Protein AF-X1JEC1-F1 (afdb_monomer_lite)

Foldseek 3Di:
DDQFDWDADPVGDTDGDPCPDDPPDPDPDDPVVCVVVVVVVLLVVLVVLCPDNDPVCVVVVSVVVNVVCLVVAPCVCDPVDNSNDDDDD

Organism: NCBI:txid412755

Radius of gyration: 21.93 Å; chains: 1; bounding box: 41×36×60 Å

Structure (mmCIF, N/CA/C/O backbone):
data_AF-X1JEC1-F1
#
_entry.id   AF-X1JEC1-F1
#
loop_
_atom_site.group_PDB
_atom_site.id
_atom_site.type_symbol
_atom_site.label_atom_id
_atom_site.label_alt_id
_atom_site.label_comp_id
_atom_site.label_asym_id
_atom_site.label_entity_id
_atom_site.label_seq_id
_atom_site.pdbx_PDB_ins_code
_atom_site.Cartn_x
_atom_site.Cartn_y
_atom_site.Cartn_z
_atom_site.occupancy
_atom_site.B_iso_or_equiv
_atom_site.auth_seq_id
_atom_site.auth_comp_id
_atom_site.auth_asym_id
_atom_site.auth_atom_id
_atom_site.pdbx_PDB_model_num
ATOM 1 N N . MET A 1 1 ? -7.718 7.332 18.495 1.00 48.88 1 MET A N 1
ATOM 2 C CA . MET A 1 1 ? -9.106 7.450 18.994 1.00 48.88 1 MET A CA 1
ATOM 3 C C . MET A 1 1 ? -9.061 8.220 20.308 1.00 48.88 1 MET A C 1
ATOM 5 O O . MET A 1 1 ? -8.271 7.856 21.170 1.00 48.88 1 MET A O 1
ATOM 9 N N . ARG A 1 2 ? -9.778 9.343 20.432 1.00 47.66 2 ARG A N 1
ATOM 10 C CA . ARG A 1 2 ? -9.697 10.217 21.616 1.00 47.66 2 ARG A CA 1
ATOM 11 C C . ARG A 1 2 ? -10.517 9.572 22.746 1.00 47.66 2 ARG A C 1
ATOM 13 O O . ARG A 1 2 ? -11.722 9.420 22.605 1.00 47.66 2 ARG A O 1
ATOM 20 N N . VAL A 1 3 ? -9.854 9.146 23.823 1.00 57.88 3 VAL A N 1
ATOM 21 C CA . VAL A 1 3 ? -10.434 8.342 24.928 1.00 57.88 3 VAL A CA 1
ATOM 22 C C . VAL A 1 3 ? -11.345 9.170 25.856 1.00 57.88 3 VAL A C 1
ATOM 24 O O . VAL A 1 3 ? -12.127 8.623 26.632 1.00 57.88 3 VAL A O 1
ATOM 27 N N . TYR A 1 4 ? -11.280 10.500 25.759 1.00 63.34 4 TYR A N 1
ATOM 28 C CA . TYR A 1 4 ? -11.963 11.421 26.661 1.00 63.34 4 TYR A CA 1
ATOM 29 C C . TYR A 1 4 ? -12.675 12.522 25.864 1.00 63.34 4 TYR A C 1
ATOM 31 O O . TYR A 1 4 ? -12.017 13.359 25.243 1.00 63.34 4 TYR A O 1
ATOM 39 N N . ASN A 1 5 ? -14.011 12.490 25.848 1.00 74.56 5 ASN A N 1
ATOM 40 C CA . ASN A 1 5 ? -14.870 13.470 25.181 1.00 74.56 5 ASN A CA 1
ATOM 41 C C . ASN A 1 5 ? -15.969 13.937 26.148 1.00 74.56 5 ASN A C 1
ATOM 43 O O . ASN A 1 5 ? -17.049 13.346 26.206 1.00 74.56 5 ASN A O 1
ATOM 47 N N . LEU A 1 6 ? -15.664 14.965 26.946 1.00 78.62 6 LEU A N 1
ATOM 48 C CA . LEU A 1 6 ? -16.609 15.541 27.900 1.00 78.62 6 LEU A CA 1
ATOM 49 C C . LEU A 1 6 ? -17.615 16.437 27.180 1.00 78.62 6 LEU A C 1
ATOM 51 O O . LEU A 1 6 ? -17.266 17.505 26.683 1.00 78.62 6 LEU A O 1
ATOM 55 N N . ILE A 1 7 ? -18.870 16.007 27.171 1.00 77.88 7 ILE A N 1
ATOM 56 C CA . ILE A 1 7 ? -19.999 16.778 26.661 1.00 77.88 7 ILE A CA 1
ATOM 57 C C . ILE A 1 7 ? -20.689 17.438 27.867 1.00 77.88 7 ILE A C 1
ATOM 59 O O . ILE A 1 7 ? -21.060 16.722 28.807 1.00 77.88 7 ILE A O 1
ATOM 63 N N . PRO A 1 8 ? -20.840 18.775 27.891 1.00 79.94 8 PRO A N 1
ATOM 64 C CA . PRO A 1 8 ? -21.552 19.464 28.962 1.00 79.94 8 PRO A CA 1
ATOM 65 C C . PRO A 1 8 ? -23.041 19.088 28.948 1.00 79.94 8 PRO A C 1
ATOM 67 O O . PRO A 1 8 ? -23.676 19.053 27.894 1.00 79.94 8 PRO A O 1
ATOM 70 N N . SER A 1 9 ? -23.594 18.781 30.122 1.00 80.12 9 SER A N 1
ATOM 71 C CA . SER A 1 9 ? -25.006 18.422 30.292 1.00 80.12 9 SER A CA 1
ATOM 72 C C . SER A 1 9 ? -25.857 19.653 30.604 1.00 80.12 9 SER A C 1
ATOM 74 O O . SER A 1 9 ? -25.470 20.488 31.421 1.00 80.12 9 SER A O 1
ATOM 76 N N . HIS A 1 10 ? -27.057 19.723 30.022 1.00 75.56 10 HIS A N 1
ATOM 77 C CA . HIS A 1 10 ? -28.038 20.772 30.325 1.00 75.56 10 HIS A CA 1
ATOM 78 C C . HIS A 1 10 ? -28.494 20.753 31.798 1.00 75.56 10 HIS A C 1
ATOM 80 O O . HIS A 1 10 ? -28.818 21.795 32.355 1.00 75.56 10 HIS A O 1
ATOM 86 N N . PHE A 1 11 ? -28.451 19.587 32.451 1.00 79.69 11 PHE A N 1
ATOM 87 C CA . PHE A 1 11 ? -28.814 19.408 33.864 1.00 79.69 11 PHE A CA 1
ATOM 88 C C . PHE A 1 11 ? -27.617 19.542 34.828 1.00 79.69 11 PHE A C 1
ATOM 90 O O . PHE A 1 11 ? -27.727 19.196 36.001 1.00 79.69 11 PHE A O 1
ATOM 97 N N . GLY A 1 12 ? -26.470 20.035 34.342 1.00 79.06 12 GLY A N 1
ATOM 98 C CA . GLY A 1 12 ? -25.234 20.175 35.113 1.00 79.06 12 GLY A CA 1
ATOM 99 C C . GLY A 1 12 ? -24.302 18.960 35.014 1.00 79.06 12 GLY A C 1
ATOM 100 O O . GLY A 1 12 ? -24.731 17.824 34.808 1.00 79.06 12 GLY A O 1
ATOM 101 N N . GLY A 1 13 ? -22.995 19.218 35.142 1.00 83.31 13 GLY A N 1
ATOM 102 C CA . GLY A 1 13 ? -21.931 18.213 35.055 1.00 83.31 13 GLY A CA 1
ATOM 103 C C . GLY A 1 13 ? -21.435 17.919 33.633 1.00 83.31 13 GLY A C 1
ATOM 104 O O . GLY A 1 13 ? -21.897 18.494 32.645 1.00 83.31 13 GLY A O 1
ATOM 105 N N . TYR A 1 14 ? -20.468 17.004 33.537 1.00 81.81 14 TYR A N 1
ATOM 106 C CA . TYR A 1 14 ? -19.884 16.558 32.273 1.00 81.81 14 TYR A CA 1
ATOM 107 C C . TYR A 1 14 ? -20.136 15.069 32.067 1.00 81.81 14 TYR A C 1
ATOM 109 O O . TYR A 1 14 ? -19.946 14.267 32.982 1.00 81.81 14 TYR A O 1
ATOM 117 N N . ARG A 1 15 ? -20.515 14.684 30.847 1.00 78.31 15 ARG A N 1
ATOM 118 C CA . ARG A 1 15 ? -20.662 13.281 30.455 1.00 78.31 15 ARG A CA 1
ATOM 119 C C . ARG A 1 15 ? -19.555 12.909 29.479 1.00 78.31 15 ARG A C 1
ATOM 121 O O . ARG A 1 15 ? -19.462 13.503 28.410 1.00 78.31 15 ARG A O 1
ATOM 128 N N . ASN A 1 16 ? -18.747 11.905 29.817 1.00 81.31 16 ASN A N 1
ATOM 129 C CA . ASN A 1 16 ? -17.858 11.283 28.838 1.00 81.31 16 ASN A CA 1
ATOM 130 C C . ASN A 1 16 ? -18.679 10.302 27.989 1.00 81.31 16 ASN A C 1
ATOM 132 O O . ASN A 1 16 ? -19.142 9.286 28.509 1.00 81.31 16 ASN A O 1
ATOM 136 N N . VAL A 1 17 ? -18.889 10.610 26.708 1.00 75.44 17 VAL A N 1
ATOM 137 C CA . VAL A 1 17 ? -19.535 9.692 25.754 1.00 75.44 17 VAL A CA 1
ATOM 138 C C . VAL A 1 17 ? -18.465 9.207 24.779 1.00 75.44 17 VAL A C 1
ATOM 140 O O . VAL A 1 17 ? -18.259 9.836 23.736 1.00 75.44 17 VAL A O 1
ATOM 143 N N . PRO A 1 18 ? -17.727 8.132 25.115 1.00 69.81 18 PRO A N 1
ATOM 144 C CA . PRO A 1 18 ? -16.760 7.567 24.191 1.00 69.81 18 PRO A CA 1
ATOM 145 C C . PRO A 1 18 ? -17.506 7.051 22.960 1.00 69.81 18 PRO A C 1
ATOM 147 O O . PRO A 1 18 ? -18.502 6.336 23.070 1.00 69.81 18 PRO A O 1
ATOM 150 N N . VAL A 1 19 ? -17.032 7.427 21.775 1.00 69.19 19 VAL A N 1
ATOM 151 C CA . VAL A 1 19 ? -17.569 6.914 20.513 1.00 69.19 19 VAL A CA 1
ATOM 152 C C . VAL A 1 19 ? -17.201 5.435 20.430 1.00 69.19 19 VAL A C 1
ATOM 154 O O . VAL A 1 19 ? -16.054 5.100 20.155 1.00 69.19 19 VAL A O 1
ATOM 157 N N . VAL A 1 20 ? -18.152 4.547 20.731 1.00 67.38 20 VAL A N 1
ATOM 158 C CA . VAL A 1 20 ? -17.914 3.091 20.738 1.00 67.38 20 VAL A CA 1
ATOM 159 C C . VAL A 1 20 ? -17.989 2.518 19.323 1.00 67.38 20 VAL A C 1
ATOM 161 O O . VAL A 1 20 ? -17.225 1.625 18.968 1.00 67.38 20 VAL A O 1
ATOM 164 N N . LYS A 1 21 ? -18.902 3.049 18.504 1.00 59.81 21 LYS A N 1
ATOM 165 C CA . LYS A 1 21 ? -19.076 2.713 17.091 1.00 59.81 21 LYS A CA 1
ATOM 166 C C . LYS A 1 21 ? -19.502 3.974 16.354 1.00 59.81 21 LYS A C 1
ATOM 168 O O . LYS A 1 21 ? -20.375 4.697 16.830 1.00 59.81 21 LYS A O 1
ATOM 173 N N . ILE A 1 22 ? -18.885 4.233 15.212 1.00 63.84 22 ILE A N 1
ATOM 174 C CA . ILE A 1 22 ? -19.416 5.189 14.247 1.00 63.84 22 ILE A CA 1
ATOM 175 C C . ILE A 1 22 ? -20.446 4.402 13.434 1.00 63.84 22 ILE A C 1
ATOM 177 O O . ILE A 1 22 ? -20.146 3.301 12.971 1.00 63.84 22 ILE A O 1
ATOM 181 N N . ILE A 1 23 ? -21.673 4.910 13.320 1.00 60.66 23 ILE A N 1
ATOM 182 C CA . ILE A 1 23 ? -22.661 4.360 12.385 1.00 60.66 23 ILE A CA 1
ATOM 183 C C . ILE A 1 23 ? -22.220 4.833 10.997 1.00 60.66 23 ILE A C 1
ATOM 185 O O . ILE A 1 23 ? -22.688 5.855 10.513 1.00 60.66 23 ILE A O 1
ATOM 189 N N . GLU A 1 24 ? -21.221 4.170 10.420 1.00 56.94 24 GLU A N 1
ATOM 190 C CA . GLU A 1 24 ? -20.711 4.506 9.083 1.00 56.94 24 GLU A CA 1
ATOM 191 C C . GLU A 1 24 ? -21.553 3.866 7.966 1.00 56.94 24 GLU A C 1
ATOM 193 O O . GLU A 1 24 ? -21.510 4.344 6.839 1.00 56.94 24 GLU A O 1
ATOM 198 N N . ASP A 1 25 ? -22.374 2.849 8.269 1.00 58.50 25 ASP A N 1
ATOM 199 C CA . ASP A 1 25 ? -23.236 2.179 7.285 1.00 58.50 25 ASP A CA 1
ATOM 200 C C . ASP A 1 25 ? -24.501 1.591 7.969 1.00 58.50 25 ASP A C 1
ATOM 202 O O . ASP A 1 25 ? -24.365 0.882 8.975 1.00 58.50 25 ASP A O 1
ATOM 206 N N . PRO A 1 26 ? -25.739 1.873 7.498 1.00 62.69 26 PRO A N 1
ATOM 207 C CA . PRO A 1 26 ? -26.974 1.270 8.026 1.00 62.69 26 PRO A CA 1
ATOM 208 C C . PRO A 1 26 ? -27.027 -0.255 7.853 1.00 62.69 26 PRO A C 1
ATOM 210 O O . PRO A 1 26 ? -27.783 -0.924 8.558 1.00 62.69 26 PRO A O 1
ATOM 213 N N . PHE A 1 27 ? -26.209 -0.810 6.956 1.00 60.81 27 PHE A N 1
ATOM 214 C CA . PHE A 1 27 ? -25.948 -2.240 6.887 1.00 60.81 27 PHE A CA 1
ATOM 215 C C . PHE A 1 27 ? -24.599 -2.544 7.525 1.00 60.81 27 PHE A C 1
ATOM 217 O O . PHE A 1 27 ? -23.549 -2.198 6.989 1.00 60.81 27 PHE A O 1
ATOM 224 N N . SER A 1 28 ? -24.612 -3.261 8.649 1.00 63.12 28 SER A N 1
ATOM 225 C CA . SER A 1 28 ? -23.385 -3.808 9.219 1.00 63.12 28 SER A CA 1
ATOM 226 C C . SER A 1 28 ? -22.837 -4.894 8.289 1.00 63.12 28 SER A C 1
ATOM 228 O O . SER A 1 28 ? -23.233 -6.054 8.389 1.00 63.12 28 SER A O 1
ATOM 230 N N . ARG A 1 29 ? -21.952 -4.522 7.364 1.00 67.81 29 ARG A N 1
ATOM 231 C CA . ARG A 1 29 ? -21.174 -5.483 6.576 1.00 67.81 29 ARG A CA 1
ATOM 232 C C . ARG A 1 29 ? -19.927 -5.861 7.354 1.00 67.81 29 ARG A C 1
ATOM 234 O O . ARG A 1 29 ? -19.259 -4.993 7.923 1.00 67.81 29 ARG A O 1
ATOM 241 N N . HIS A 1 30 ? -19.591 -7.143 7.379 1.00 76.50 30 HIS A N 1
ATOM 242 C CA . HIS A 1 30 ? -18.301 -7.548 7.906 1.00 76.50 30 HIS A CA 1
ATOM 243 C C . HIS A 1 30 ? -17.238 -7.205 6.863 1.00 76.50 30 HIS A C 1
ATOM 245 O O . HIS A 1 30 ? -17.446 -7.379 5.666 1.00 76.50 30 HIS A O 1
ATOM 251 N N . SER A 1 31 ? -16.061 -6.736 7.285 1.00 71.69 31 SER A N 1
ATOM 252 C CA . SER A 1 31 ? -14.968 -6.430 6.342 1.00 71.69 31 SER A CA 1
ATOM 253 C C . SER A 1 31 ? -14.575 -7.638 5.479 1.00 71.69 31 SER A C 1
ATOM 255 O O . SER A 1 31 ? -14.029 -7.467 4.393 1.00 71.69 31 SER A O 1
ATOM 257 N N . GLN A 1 32 ? -14.873 -8.845 5.965 1.00 82.06 32 GLN A N 1
ATOM 258 C CA . GLN A 1 32 ? -14.684 -10.126 5.286 1.00 82.06 32 GLN A CA 1
ATOM 259 C C . GLN A 1 32 ? -15.538 -10.248 4.014 1.00 82.06 32 GLN A C 1
ATOM 261 O O . GLN A 1 32 ? -15.094 -10.858 3.044 1.00 82.06 32 GLN A O 1
ATOM 266 N N . ASP A 1 33 ? -16.704 -9.601 3.978 1.00 85.00 33 ASP A N 1
ATOM 267 C CA . ASP A 1 33 ? -17.642 -9.665 2.853 1.00 85.00 33 ASP A CA 1
ATOM 268 C C . ASP A 1 33 ? -17.134 -8.881 1.625 1.00 85.00 33 ASP A C 1
ATOM 270 O O . ASP A 1 33 ? -17.598 -9.089 0.506 1.00 85.00 33 ASP A O 1
ATOM 274 N N . SER A 1 34 ? -16.140 -8.004 1.815 1.00 86.56 34 SER A N 1
ATOM 275 C CA . SER A 1 34 ? -15.576 -7.126 0.776 1.00 86.56 34 SER A CA 1
ATOM 276 C C . SER A 1 34 ? -14.178 -7.551 0.305 1.00 86.56 34 SER A C 1
ATOM 278 O O . SER A 1 34 ? -13.471 -6.759 -0.322 1.00 86.56 34 SER A O 1
ATOM 280 N N . TYR A 1 35 ? -13.758 -8.789 0.592 1.00 87.62 35 TYR A N 1
ATOM 281 C CA . TYR A 1 35 ? -12.393 -9.262 0.324 1.00 87.62 35 TYR A CA 1
ATOM 282 C C . TYR A 1 35 ? -11.966 -9.114 -1.144 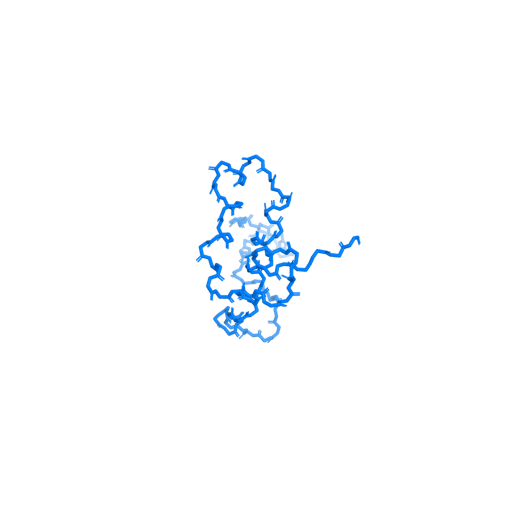1.00 87.62 35 TYR A C 1
ATOM 284 O O . TYR A 1 35 ? -10.848 -8.687 -1.424 1.00 87.62 35 TYR A O 1
ATOM 292 N N . PHE A 1 36 ? -12.858 -9.404 -2.096 1.00 86.94 36 PHE A N 1
ATOM 293 C CA . PHE A 1 36 ? -12.542 -9.292 -3.525 1.00 86.94 36 PHE A CA 1
ATOM 294 C C . PHE A 1 36 ? -12.216 -7.859 -3.952 1.00 86.94 36 PHE A C 1
ATOM 296 O O . PHE A 1 36 ? -11.274 -7.643 -4.712 1.00 86.94 36 PHE A O 1
ATOM 303 N N . ILE A 1 37 ? -12.959 -6.882 -3.429 1.00 89.00 37 ILE A N 1
ATOM 304 C CA . ILE A 1 37 ? -12.733 -5.463 -3.721 1.00 89.00 37 ILE A CA 1
ATOM 305 C C . ILE A 1 37 ? -11.429 -5.010 -3.064 1.00 89.00 37 ILE A C 1
ATOM 307 O O . ILE A 1 37 ? -10.587 -4.416 -3.723 1.00 89.00 37 ILE A O 1
ATOM 311 N N . GLN A 1 38 ? -11.195 -5.393 -1.807 1.00 90.44 38 GLN A N 1
ATOM 312 C CA . GLN A 1 38 ? -9.951 -5.067 -1.101 1.00 90.44 38 GLN A CA 1
ATOM 313 C C . GLN A 1 38 ? -8.713 -5.641 -1.804 1.00 90.44 38 GLN A C 1
ATOM 315 O O . GLN A 1 38 ? -7.679 -4.979 -1.877 1.00 90.44 38 GLN A O 1
ATOM 320 N N . LEU A 1 39 ? -8.802 -6.858 -2.352 1.00 90.25 39 LEU A N 1
ATOM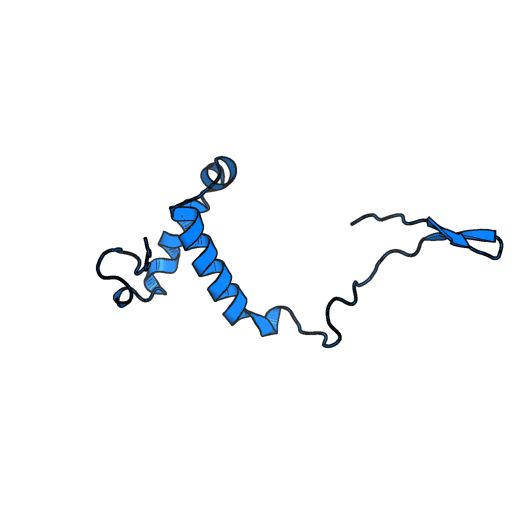 321 C CA . LEU A 1 39 ? -7.728 -7.442 -3.157 1.00 90.25 39 LEU A CA 1
ATOM 322 C C . LEU A 1 39 ? -7.481 -6.669 -4.455 1.00 90.25 39 LEU A C 1
ATOM 324 O O . LEU A 1 39 ? -6.321 -6.493 -4.851 1.00 90.25 39 LEU A O 1
ATOM 328 N N . ALA A 1 40 ? -8.546 -6.222 -5.121 1.00 89.81 40 ALA A N 1
ATOM 329 C CA . ALA A 1 40 ? -8.439 -5.395 -6.316 1.00 89.81 40 ALA A CA 1
ATOM 330 C C . ALA A 1 40 ? -7.775 -4.047 -5.986 1.00 89.81 40 ALA A C 1
ATOM 332 O O . ALA A 1 40 ? -6.781 -3.686 -6.622 1.00 89.81 40 ALA A O 1
ATOM 333 N N . ASP A 1 41 ? -8.229 -3.374 -4.927 1.00 91.62 41 ASP A N 1
ATOM 334 C CA . ASP A 1 41 ? -7.673 -2.106 -4.448 1.00 91.62 41 ASP A CA 1
ATOM 335 C C . ASP A 1 41 ? -6.202 -2.247 -4.044 1.00 91.62 41 ASP A C 1
ATOM 337 O O . ASP A 1 41 ? -5.363 -1.425 -4.416 1.00 91.62 41 ASP A O 1
ATOM 341 N N . MET A 1 42 ? -5.847 -3.330 -3.346 1.00 92.56 42 MET A N 1
ATOM 342 C CA . MET A 1 42 ? -4.460 -3.632 -2.989 1.00 92.56 42 MET A CA 1
ATOM 343 C C . MET A 1 42 ? -3.587 -3.815 -4.238 1.00 92.56 42 MET A C 1
ATOM 345 O O . MET A 1 42 ? -2.472 -3.291 -4.305 1.00 92.56 42 MET A O 1
ATOM 349 N N . SER A 1 43 ? -4.089 -4.536 -5.243 1.00 90.31 43 SER A N 1
ATOM 350 C CA . SER A 1 43 ? -3.365 -4.771 -6.496 1.00 90.31 43 SER A CA 1
ATOM 351 C C . SER A 1 43 ? -3.128 -3.465 -7.258 1.00 90.31 43 SER A C 1
ATOM 353 O O . SER A 1 43 ? -2.004 -3.211 -7.701 1.00 90.31 43 SER A O 1
ATOM 355 N N . ALA A 1 44 ? -4.148 -2.606 -7.346 1.00 90.00 44 ALA A N 1
ATOM 356 C CA . ALA A 1 44 ? -4.047 -1.279 -7.946 1.00 90.00 44 ALA A CA 1
ATOM 357 C C . ALA A 1 44 ? -3.075 -0.373 -7.171 1.00 90.00 44 ALA A C 1
ATOM 359 O O . ALA A 1 44 ? -2.244 0.315 -7.768 1.00 90.00 44 ALA A O 1
ATOM 360 N N . TYR A 1 45 ? -3.105 -0.418 -5.838 1.00 92.44 45 TYR A N 1
ATOM 361 C CA . TYR A 1 45 ? -2.193 0.348 -4.994 1.00 92.44 45 TYR A CA 1
ATOM 362 C C . TYR A 1 45 ? -0.727 -0.059 -5.197 1.00 92.44 45 TYR A C 1
ATOM 364 O O . TYR A 1 45 ? 0.142 0.806 -5.321 1.00 92.44 45 TYR A O 1
ATOM 372 N N . PHE A 1 46 ? -0.426 -1.357 -5.299 1.00 92.69 46 PHE A N 1
ATOM 373 C CA . PHE A 1 46 ? 0.933 -1.817 -5.602 1.00 92.69 46 PHE A CA 1
ATOM 374 C C . PHE A 1 46 ? 1.395 -1.414 -7.004 1.00 92.69 46 PHE A C 1
ATOM 376 O O . PHE A 1 46 ? 2.560 -1.046 -7.169 1.00 92.69 46 PHE A O 1
ATOM 383 N N . ALA A 1 47 ? 0.493 -1.424 -7.990 1.00 90.06 47 ALA A N 1
ATOM 384 C CA . ALA A 1 47 ? 0.782 -0.894 -9.319 1.00 90.06 47 ALA A CA 1
ATOM 385 C C . ALA A 1 47 ? 1.117 0.607 -9.254 1.00 90.06 4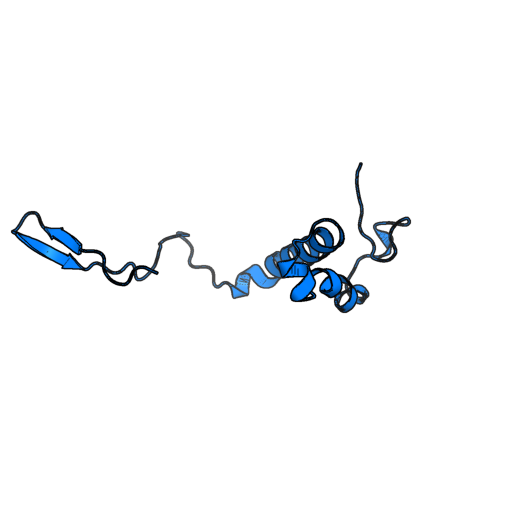7 ALA A C 1
ATOM 387 O O . ALA A 1 47 ? 2.127 1.033 -9.810 1.00 90.06 47 ALA A O 1
ATOM 388 N N . ARG A 1 48 ? 0.350 1.399 -8.491 1.00 92.06 48 ARG A N 1
ATOM 389 C CA . ARG A 1 48 ? 0.614 2.831 -8.269 1.00 92.06 48 ARG A CA 1
ATOM 390 C C . ARG A 1 48 ? 1.983 3.070 -7.635 1.00 92.06 48 ARG A C 1
ATOM 392 O O . ARG A 1 48 ? 2.747 3.890 -8.132 1.00 92.06 48 ARG A O 1
ATOM 399 N N . LEU A 1 49 ? 2.324 2.325 -6.579 1.00 93.69 49 LEU A N 1
ATOM 400 C CA . LEU A 1 49 ? 3.600 2.475 -5.865 1.00 93.69 49 LEU A CA 1
ATOM 401 C C . LEU A 1 49 ? 4.830 2.178 -6.728 1.00 93.69 49 LEU A C 1
ATOM 403 O O . LEU A 1 49 ? 5.923 2.658 -6.428 1.00 93.69 49 LEU A O 1
ATOM 407 N N . ARG A 1 50 ? 4.684 1.396 -7.802 1.00 90.44 50 ARG A N 1
ATOM 408 C CA . ARG A 1 50 ? 5.763 1.212 -8.777 1.00 90.44 50 ARG A CA 1
ATOM 409 C C . ARG A 1 50 ? 6.154 2.534 -9.448 1.00 90.44 50 ARG A C 1
ATOM 411 O O . ARG A 1 50 ? 7.333 2.715 -9.739 1.00 90.44 50 ARG A O 1
ATOM 418 N N . HIS A 1 51 ? 5.187 3.417 -9.690 1.00 88.19 51 HIS A N 1
ATOM 419 C CA . HIS A 1 51 ? 5.380 4.696 -10.377 1.00 88.19 51 HIS A CA 1
ATOM 420 C C . HIS A 1 51 ? 5.579 5.862 -9.410 1.00 88.19 51 HIS A C 1
ATOM 422 O O . HIS A 1 51 ? 6.478 6.669 -9.617 1.00 88.19 51 HIS A O 1
ATOM 428 N N . ASP A 1 52 ? 4.771 5.925 -8.353 1.00 91.06 52 ASP A N 1
ATOM 429 C CA . ASP A 1 52 ? 4.760 7.031 -7.400 1.00 91.06 52 ASP A CA 1
ATOM 430 C C . ASP A 1 52 ? 4.777 6.501 -5.962 1.00 91.06 52 ASP A C 1
ATOM 432 O O . ASP A 1 52 ? 3.759 6.063 -5.407 1.00 91.06 52 ASP A O 1
ATOM 436 N N . HIS A 1 53 ? 5.968 6.510 -5.364 1.00 93.31 53 HIS A N 1
ATOM 437 C CA . HIS A 1 53 ? 6.180 6.130 -3.976 1.00 93.31 53 HIS A CA 1
ATOM 438 C C . HIS A 1 53 ? 7.016 7.166 -3.235 1.00 93.31 53 HIS A C 1
ATOM 440 O O . HIS A 1 53 ? 7.949 7.766 -3.763 1.00 93.31 53 HIS A O 1
ATOM 446 N N . THR A 1 54 ? 6.716 7.322 -1.951 1.00 95.19 54 THR A N 1
ATOM 447 C CA . THR A 1 54 ? 7.479 8.189 -1.056 1.00 95.19 54 THR A CA 1
ATOM 448 C C . THR A 1 54 ? 8.759 7.497 -0.565 1.00 95.19 54 THR A C 1
ATOM 450 O O . THR A 1 54 ? 8.826 6.263 -0.530 1.00 95.19 54 THR A O 1
ATOM 453 N N . PRO A 1 55 ? 9.768 8.249 -0.080 1.00 94.38 55 PRO A N 1
ATOM 454 C CA . PRO A 1 55 ? 10.981 7.663 0.500 1.00 94.38 55 PRO A CA 1
ATOM 455 C C . PRO A 1 55 ? 10.705 6.702 1.669 1.00 94.38 55 PRO A C 1
ATOM 457 O O . PRO A 1 55 ? 11.388 5.692 1.830 1.00 94.38 55 PRO A O 1
ATOM 460 N N . SER A 1 56 ? 9.663 6.971 2.462 1.00 95.44 56 SER A N 1
ATOM 461 C CA . SER A 1 56 ? 9.220 6.076 3.541 1.00 95.44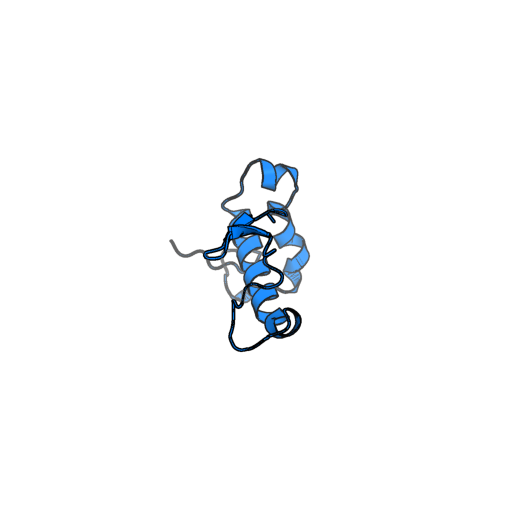 56 SER A CA 1
ATOM 462 C C . SER A 1 56 ? 8.718 4.732 2.997 1.00 95.44 56 SER A C 1
ATOM 464 O O . SER A 1 56 ? 9.126 3.666 3.460 1.00 95.44 56 SER A O 1
ATOM 466 N N . GLN A 1 57 ? 7.902 4.767 1.940 1.00 93.06 57 GLN A N 1
ATOM 467 C CA . GLN A 1 57 ? 7.411 3.565 1.259 1.00 93.06 57 GLN A CA 1
ATOM 468 C C . GLN A 1 57 ? 8.545 2.805 0.551 1.00 93.06 57 GLN A C 1
ATOM 470 O O . GLN A 1 57 ? 8.512 1.572 0.483 1.00 93.06 57 GLN A O 1
ATOM 475 N N . ALA A 1 58 ? 9.569 3.515 0.063 1.00 92.62 58 ALA A N 1
ATOM 476 C CA . ALA A 1 58 ? 10.786 2.910 -0.468 1.00 92.62 58 ALA A CA 1
ATOM 477 C C . ALA A 1 58 ? 11.558 2.141 0.610 1.00 92.62 58 ALA A C 1
ATOM 479 O O . ALA A 1 58 ? 11.882 0.970 0.406 1.00 92.62 58 ALA A O 1
ATOM 480 N N . LYS A 1 59 ? 11.777 2.771 1.772 1.00 94.56 59 LYS A N 1
ATOM 481 C CA . LYS A 1 59 ? 12.449 2.174 2.938 1.00 94.56 59 LYS A CA 1
ATOM 482 C C . LYS A 1 59 ? 11.732 0.920 3.443 1.00 94.56 59 LYS A C 1
ATOM 484 O O . LYS A 1 59 ? 12.383 -0.043 3.829 1.00 94.56 59 LYS A O 1
ATOM 489 N N . ALA A 1 60 ? 10.401 0.921 3.399 1.00 93.56 60 ALA A N 1
ATOM 490 C CA . ALA A 1 60 ? 9.567 -0.228 3.746 1.00 93.56 60 ALA A CA 1
ATOM 491 C C . ALA A 1 60 ? 9.419 -1.265 2.610 1.00 93.56 60 ALA A C 1
ATOM 493 O O . ALA A 1 60 ? 8.649 -2.210 2.745 1.00 93.56 60 ALA A O 1
ATOM 494 N N . TRP A 1 61 ? 10.120 -1.095 1.482 1.00 91.81 61 TRP A N 1
ATOM 495 C CA . TRP A 1 61 ? 10.081 -1.982 0.311 1.00 91.81 61 TRP A CA 1
ATOM 496 C C . TRP A 1 61 ? 8.696 -2.177 -0.333 1.00 91.81 61 TRP A C 1
ATOM 498 O O . TRP A 1 61 ? 8.518 -3.075 -1.158 1.00 91.81 61 TRP A O 1
ATOM 508 N N . LEU A 1 62 ? 7.728 -1.303 -0.042 1.00 92.88 62 LEU A N 1
ATOM 509 C CA . LEU A 1 62 ? 6.344 -1.450 -0.512 1.00 92.88 62 LEU A CA 1
ATOM 510 C C . LEU A 1 62 ? 6.236 -1.367 -2.040 1.00 92.88 62 LEU A C 1
ATOM 512 O O . LEU A 1 62 ? 5.511 -2.138 -2.662 1.00 92.88 62 LEU A O 1
ATOM 516 N N . HIS A 1 63 ? 7.042 -0.502 -2.660 1.00 92.44 63 HIS A N 1
ATOM 517 C CA . HIS A 1 63 ? 7.155 -0.364 -4.115 1.00 92.44 63 HIS A CA 1
ATOM 518 C C . HIS A 1 63 ? 7.654 -1.630 -4.832 1.00 92.44 63 HIS A C 1
ATOM 520 O O . HIS A 1 63 ? 7.639 -1.666 -6.056 1.00 92.44 63 HIS A O 1
ATOM 526 N N . LYS A 1 64 ? 8.116 -2.669 -4.117 1.00 93.00 64 LYS A N 1
ATOM 527 C CA . LYS A 1 64 ? 8.527 -3.956 -4.707 1.00 93.00 64 LYS A CA 1
ATOM 528 C C . LYS A 1 64 ? 7.473 -5.053 -4.582 1.00 93.00 64 LYS A C 1
ATOM 530 O O . LYS A 1 64 ? 7.619 -6.082 -5.240 1.00 93.00 64 LYS A O 1
ATOM 535 N N . LEU A 1 65 ? 6.423 -4.851 -3.783 1.00 92.25 65 LEU A N 1
ATOM 536 C CA . LEU A 1 65 ? 5.428 -5.887 -3.480 1.00 92.25 65 LEU A CA 1
ATOM 537 C C . LEU A 1 65 ? 4.665 -6.371 -4.719 1.00 92.25 65 LEU A C 1
ATOM 539 O O . LEU A 1 65 ? 4.333 -7.552 -4.799 1.00 92.25 65 LEU A O 1
ATOM 543 N N . TYR A 1 66 ? 4.489 -5.508 -5.727 1.00 91.69 66 TYR A N 1
ATOM 544 C CA . TYR A 1 66 ? 3.855 -5.878 -7.000 1.00 91.69 66 TYR A CA 1
ATOM 545 C C . TYR A 1 66 ? 4.533 -7.081 -7.685 1.00 91.69 66 TYR A C 1
ATOM 547 O O . TYR A 1 66 ? 3.886 -7.836 -8.406 1.00 91.69 66 TYR A O 1
ATOM 555 N N . LYS A 1 67 ? 5.833 -7.306 -7.440 1.00 93.25 67 LYS A N 1
ATOM 556 C CA . LYS A 1 67 ? 6.580 -8.427 -8.031 1.00 93.25 67 LYS A CA 1
ATOM 557 C C . LYS A 1 67 ? 6.114 -9.781 -7.499 1.00 93.25 67 LYS A C 1
ATOM 559 O O . LYS A 1 67 ? 6.094 -10.749 -8.253 1.00 93.25 67 LYS A O 1
ATOM 564 N N . GLY A 1 68 ? 5.738 -9.853 -6.221 1.00 91.31 68 GLY A N 1
ATOM 565 C CA . GLY A 1 68 ? 5.353 -11.108 -5.568 1.00 91.31 68 GLY A CA 1
ATOM 566 C C . GLY A 1 68 ? 4.003 -11.641 -6.044 1.00 91.31 68 GLY A C 1
ATOM 567 O O . GLY A 1 68 ? 3.803 -12.849 -6.119 1.00 91.31 68 GLY A O 1
ATOM 568 N N . ILE A 1 69 ? 3.096 -10.744 -6.430 1.00 90.19 69 ILE A N 1
ATOM 569 C CA . ILE A 1 69 ? 1.753 -11.108 -6.895 1.00 90.19 69 ILE A CA 1
ATOM 570 C C . ILE A 1 69 ? 1.646 -11.207 -8.423 1.00 90.19 69 ILE A C 1
ATOM 572 O O . ILE A 1 69 ? 0.561 -11.461 -8.941 1.00 90.19 69 ILE A O 1
ATOM 576 N N . LYS A 1 70 ? 2.772 -11.105 -9.146 1.00 89.44 70 LYS A N 1
ATOM 577 C CA . LYS A 1 70 ? 2.839 -11.239 -10.610 1.00 89.44 70 LYS A CA 1
ATOM 578 C C . LYS A 1 70 ? 2.093 -12.461 -11.175 1.00 89.44 70 LYS A C 1
ATOM 580 O O . LYS A 1 70 ? 1.406 -12.282 -12.177 1.00 89.44 70 LYS A O 1
ATOM 585 N N . PRO A 1 71 ? 2.150 -13.670 -10.572 1.00 90.31 71 PRO A N 1
ATOM 586 C CA . PRO A 1 71 ? 1.420 -14.833 -11.092 1.00 90.31 71 PRO A CA 1
ATOM 587 C C . PRO A 1 71 ? -0.107 -14.669 -11.117 1.00 90.31 71 PRO A C 1
ATOM 589 O O . PRO A 1 71 ? -0.793 -15.471 -11.739 1.00 90.31 71 PRO A O 1
ATOM 592 N N . ARG A 1 72 ? -0.651 -13.670 -10.410 1.00 89.12 72 ARG A N 1
ATOM 593 C CA . ARG A 1 72 ? -2.088 -13.372 -10.351 1.00 89.12 72 ARG A CA 1
ATOM 594 C C . ARG A 1 72 ? -2.514 -12.279 -11.336 1.00 89.12 72 ARG A C 1
ATOM 596 O O . ARG A 1 72 ? -3.706 -12.010 -11.442 1.00 89.12 72 ARG A O 1
ATOM 603 N N . TYR A 1 73 ? -1.575 -11.630 -12.024 1.00 89.75 73 TYR A N 1
ATOM 604 C CA . TYR A 1 73 ? -1.877 -10.541 -12.950 1.00 89.75 73 TYR A CA 1
ATOM 605 C C . TYR A 1 73 ? -2.322 -11.041 -14.323 1.00 89.75 73 TYR A C 1
ATOM 607 O O . TYR A 1 73 ? -1.856 -12.067 -14.818 1.00 89.75 73 TYR A O 1
ATOM 615 N N . MET A 1 74 ? -3.179 -10.254 -14.976 1.00 89.06 74 MET A N 1
ATOM 616 C CA . MET A 1 74 ? -3.536 -10.437 -16.379 1.00 89.06 74 MET A CA 1
ATOM 617 C C . MET A 1 74 ? -2.433 -9.847 -17.266 1.00 89.06 74 MET A C 1
ATOM 619 O O . MET A 1 74 ? -2.498 -8.690 -17.671 1.00 89.06 74 MET A O 1
ATOM 623 N N . LEU A 1 75 ? -1.398 -10.638 -17.555 1.00 90.00 75 LEU A N 1
ATOM 624 C CA . LEU A 1 75 ? -0.245 -10.186 -18.351 1.00 90.00 75 LEU A CA 1
ATOM 625 C C . LEU A 1 75 ? -0.633 -9.786 -19.785 1.00 90.00 75 LEU A C 1
ATOM 627 O O . LEU A 1 75 ? -0.041 -8.874 -20.350 1.00 90.00 75 LEU A O 1
ATOM 631 N N . GLU A 1 76 ? -1.686 -10.397 -20.329 1.00 90.31 76 GLU A N 1
ATOM 632 C CA . GLU A 1 76 ? -2.219 -10.098 -21.665 1.00 90.31 76 GLU A CA 1
ATOM 633 C C . GLU A 1 76 ? -2.877 -8.716 -21.779 1.00 90.31 76 GLU A C 1
ATOM 635 O O . GLU A 1 76 ? -3.096 -8.225 -22.887 1.00 90.31 76 GLU A O 1
ATOM 640 N N . ALA A 1 77 ? -3.187 -8.060 -20.654 1.00 88.25 7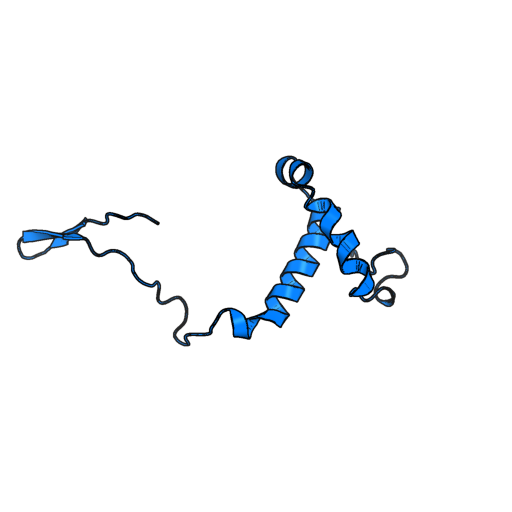7 ALA A N 1
ATOM 641 C CA . ALA A 1 77 ? -3.822 -6.744 -20.666 1.00 88.25 77 ALA A CA 1
ATOM 642 C C . ALA A 1 77 ? -2.914 -5.660 -21.274 1.00 88.25 77 ALA A C 1
ATOM 644 O O . ALA A 1 77 ? -3.408 -4.678 -21.824 1.00 88.25 77 ALA A O 1
ATOM 645 N N . SER A 1 78 ? -1.589 -5.835 -21.219 1.00 89.75 78 SER A N 1
ATOM 646 C CA . SER A 1 78 ? -0.628 -4.881 -21.772 1.00 89.75 78 SER A CA 1
ATOM 647 C C . SER A 1 78 ? 0.561 -5.599 -22.389 1.00 89.75 78 SER A C 1
ATOM 649 O O . SER A 1 78 ? 1.367 -6.208 -21.697 1.00 89.75 78 SER A O 1
ATOM 651 N N . ARG A 1 79 ? 0.741 -5.440 -23.704 1.00 86.69 79 ARG A N 1
ATOM 652 C CA . ARG A 1 79 ? 1.934 -5.945 -24.409 1.00 86.69 79 ARG A CA 1
ATOM 653 C C . ARG A 1 79 ? 3.199 -5.139 -24.105 1.00 86.69 79 ARG A C 1
ATOM 655 O O . ARG A 1 79 ? 4.298 -5.594 -24.400 1.00 86.69 79 ARG A O 1
ATOM 662 N N . LYS A 1 80 ? 3.047 -3.919 -23.577 1.00 88.50 80 LYS A N 1
ATOM 663 C CA . LYS A 1 80 ? 4.161 -2.998 -23.305 1.00 88.50 80 LYS A CA 1
ATOM 664 C C . LYS A 1 80 ? 4.776 -3.229 -21.928 1.00 88.50 80 LYS A C 1
ATOM 666 O O . LYS A 1 80 ? 5.969 -3.002 -21.754 1.00 88.50 80 LYS A O 1
ATOM 671 N N . ASP A 1 81 ? 3.971 -3.654 -20.955 1.00 88.62 81 ASP A N 1
ATOM 672 C CA . ASP A 1 81 ? 4.416 -3.841 -19.580 1.00 88.62 81 ASP A CA 1
ATOM 673 C C . ASP A 1 81 ? 4.519 -5.322 -19.205 1.00 88.62 81 ASP A C 1
ATOM 675 O O . ASP A 1 81 ? 3.568 -6.086 -19.327 1.00 88.62 81 ASP A O 1
ATOM 679 N N . SER A 1 82 ? 5.663 -5.720 -18.649 1.00 87.81 82 SER A N 1
ATOM 680 C CA . SER A 1 82 ? 5.932 -7.113 -18.258 1.00 87.81 82 SER A CA 1
ATOM 681 C C . SER A 1 82 ? 5.087 -7.632 -17.084 1.00 87.81 82 SER A C 1
ATOM 683 O O . SER A 1 82 ? 5.197 -8.812 -16.735 1.00 87.81 82 SER A O 1
ATOM 685 N N . HIS A 1 83 ? 4.294 -6.767 -16.445 1.00 88.69 83 HIS A N 1
ATOM 686 C CA . HIS A 1 83 ? 3.366 -7.094 -15.361 1.00 88.69 83 HIS A CA 1
ATOM 687 C C . HIS A 1 83 ? 1.898 -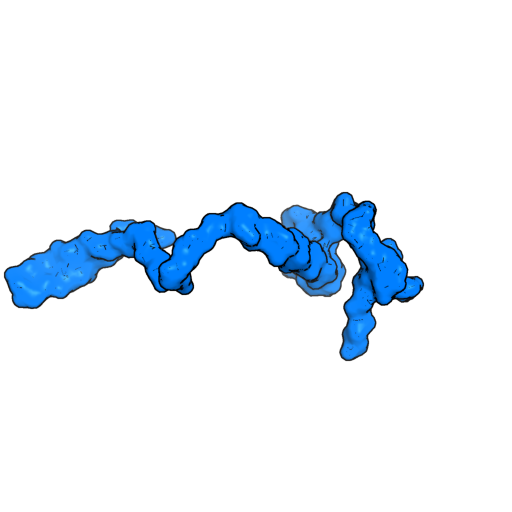6.871 -15.768 1.00 88.69 83 HIS A C 1
ATOM 689 O O . HIS A 1 83 ? 1.022 -6.990 -14.918 1.00 88.69 83 HIS A O 1
ATOM 695 N N . GLY A 1 84 ? 1.616 -6.596 -17.049 1.00 87.19 84 GLY A N 1
ATOM 696 C CA . GLY A 1 84 ? 0.252 -6.443 -17.561 1.00 87.19 84 GLY A CA 1
ATOM 697 C C . GLY A 1 84 ? -0.407 -5.103 -17.226 1.00 87.19 84 GLY A C 1
ATOM 698 O O . GLY A 1 84 ? -1.604 -4.944 -17.444 1.00 87.19 84 GLY A O 1
ATOM 699 N N . PHE A 1 85 ? 0.335 -4.118 -16.708 1.00 88.38 85 PHE A N 1
ATOM 700 C CA . PHE A 1 85 ? -0.246 -2.814 -16.393 1.00 88.38 85 PHE A CA 1
ATOM 701 C C . PHE A 1 85 ? -0.511 -1.991 -17.658 1.00 88.38 85 PHE A C 1
ATOM 703 O O . PHE A 1 85 ? 0.376 -1.773 -18.492 1.00 88.38 85 PHE A O 1
ATOM 710 N N . VAL A 1 86 ? -1.748 -1.511 -17.786 1.00 87.06 86 VAL A N 1
ATOM 711 C CA . VAL A 1 86 ? -2.157 -0.567 -18.828 1.00 87.06 86 VAL A CA 1
ATOM 712 C C . VAL A 1 86 ? -1.922 0.840 -18.300 1.00 87.06 86 VAL A C 1
ATOM 714 O O . VAL A 1 86 ? -2.635 1.311 -17.419 1.00 87.06 86 VAL A O 1
ATOM 717 N N . ILE A 1 87 ? -0.893 1.499 -18.824 1.00 81.75 87 ILE A N 1
ATOM 718 C CA . ILE A 1 87 ? -0.570 2.887 -18.497 1.00 81.75 87 ILE A CA 1
ATOM 719 C C . ILE A 1 87 ? -1.086 3.730 -19.659 1.00 81.75 87 ILE A C 1
ATOM 721 O O . ILE A 1 87 ? -0.560 3.638 -20.772 1.00 81.75 87 ILE A O 1
ATOM 725 N N . TYR A 1 88 ? -2.157 4.479 -19.410 1.00 74.69 88 TYR A N 1
ATOM 726 C CA . TYR A 1 88 ? -2.677 5.452 -20.365 1.00 74.69 88 TYR A CA 1
ATOM 727 C C . TYR A 1 88 ? -1.864 6.756 -20.238 1.00 74.69 88 TYR A C 1
ATOM 729 O O . TYR A 1 88 ? -1.467 7.080 -19.115 1.00 74.69 88 TYR A O 1
ATOM 737 N N . PRO A 1 89 ? -1.544 7.440 -21.352 1.00 67.56 89 PRO A N 1
ATOM 738 C CA . PRO A 1 89 ? -0.867 8.737 -21.324 1.00 67.56 89 PRO A CA 1
ATOM 739 C C . PRO A 1 89 ? -1.649 9.815 -20.566 1.00 67.56 89 PRO A C 1
ATOM 741 O O . PRO A 1 89 ? -2.898 9.729 -20.521 1.00 67.56 89 PRO A O 1
#

pLDDT: mean 82.57, std 11.81, range [47.66, 95.44]

Sequence (89 aa):
MRVYNLIPSHFGGYRNVPVVKIIEDPFSRHSQDSYFIQLADMSAYFARLRHDHTPSQAKAWLHKLYKGIKPRYMLEASRKDSHGFVIYP

Secondary structure (DSSP, 8-state):
--S--EEEPTTSSEEE---------SS---GGGGHHHHHHHHHHHHHHHHHS--HHHHHTTGGGGGGTTGGGS-GGG-SS-TT------